Protein AF-A0A9E1I7B6-F1 (afdb_monomer)

Structure (mmCIF, N/CA/C/O backbone):
data_AF-A0A9E1I7B6-F1
#
_entry.id   AF-A0A9E1I7B6-F1
#
loop_
_atom_site.group_PDB
_atom_site.id
_atom_site.type_symbol
_atom_site.label_atom_id
_atom_site.label_alt_id
_atom_site.label_comp_id
_atom_site.label_asym_id
_atom_site.label_entity_id
_atom_site.label_seq_id
_atom_site.pdbx_PDB_ins_code
_atom_site.Cartn_x
_atom_site.Cartn_y
_atom_site.Cartn_z
_atom_site.occupancy
_atom_site.B_iso_or_equiv
_atom_site.auth_seq_id
_atom_site.auth_comp_id
_atom_site.auth_asym_id
_atom_site.auth_atom_id
_atom_site.pdbx_PDB_model_num
ATOM 1 N N . MET A 1 1 ? 17.217 -8.442 24.326 1.00 61.03 1 MET A N 1
ATOM 2 C CA . MET A 1 1 ? 16.490 -9.306 23.366 1.00 61.03 1 MET A CA 1
ATOM 3 C C . MET A 1 1 ? 17.338 -9.406 22.105 1.00 61.03 1 MET A C 1
ATOM 5 O O . MET A 1 1 ? 17.810 -8.372 21.657 1.00 61.03 1 MET A O 1
ATOM 9 N N . SER A 1 2 ? 17.608 -10.611 21.589 1.00 81.75 2 SER A N 1
ATOM 10 C CA . SER A 1 2 ? 18.418 -10.797 20.368 1.00 81.75 2 SER A CA 1
ATOM 11 C C . SER A 1 2 ? 17.797 -10.061 19.171 1.00 81.75 2 SER A C 1
ATOM 13 O O . SER A 1 2 ? 16.571 -10.011 19.060 1.00 81.75 2 SER A O 1
ATOM 15 N N . PHE A 1 3 ? 18.630 -9.511 18.280 1.00 78.94 3 PHE A N 1
ATOM 16 C CA . PHE A 1 3 ? 18.220 -8.761 17.084 1.00 78.94 3 PHE A CA 1
ATOM 17 C C . PHE A 1 3 ? 17.164 -9.502 16.245 1.00 78.94 3 PHE A C 1
ATOM 19 O O . PHE A 1 3 ? 16.197 -8.897 15.788 1.00 78.94 3 PHE A O 1
ATOM 26 N N . ILE A 1 4 ? 17.287 -10.829 16.135 1.00 79.75 4 ILE A N 1
ATOM 27 C CA . ILE A 1 4 ? 16.386 -11.686 15.348 1.00 79.75 4 ILE A CA 1
ATOM 28 C C . ILE A 1 4 ? 14.953 -11.750 15.912 1.00 79.75 4 ILE A C 1
ATOM 30 O O . ILE A 1 4 ? 13.995 -11.976 15.174 1.00 79.75 4 ILE A O 1
ATOM 34 N N . ASN A 1 5 ? 14.786 -11.504 17.215 1.00 88.69 5 ASN A N 1
ATOM 35 C CA . ASN A 1 5 ? 13.479 -11.522 17.873 1.00 88.69 5 ASN A CA 1
ATOM 36 C C . ASN A 1 5 ? 12.786 -10.150 17.845 1.00 88.69 5 ASN A C 1
ATOM 38 O O . ASN A 1 5 ? 11.599 -10.067 18.160 1.00 88.69 5 ASN A O 1
ATOM 42 N N . SER A 1 6 ? 13.488 -9.088 17.433 1.00 93.12 6 SER A N 1
ATOM 43 C CA . SER A 1 6 ? 12.898 -7.760 17.250 1.00 93.12 6 SER A CA 1
ATOM 44 C C . SER A 1 6 ? 12.058 -7.698 15.972 1.00 93.12 6 SER A C 1
ATOM 46 O O . SER A 1 6 ? 12.442 -8.234 14.931 1.00 93.12 6 SER A O 1
ATOM 48 N N . ILE A 1 7 ? 10.933 -6.976 16.025 1.00 89.31 7 ILE A N 1
ATOM 49 C CA . ILE A 1 7 ? 10.096 -6.677 14.850 1.00 89.31 7 ILE A CA 1
ATOM 50 C C . ILE A 1 7 ? 10.943 -6.015 13.754 1.00 89.31 7 ILE A C 1
ATOM 52 O O . ILE A 1 7 ? 10.860 -6.396 12.590 1.00 89.31 7 ILE A O 1
ATOM 56 N N . GLN A 1 8 ? 11.820 -5.083 14.138 1.00 89.00 8 GLN A N 1
ATOM 57 C CA . GLN A 1 8 ? 12.707 -4.392 13.201 1.00 89.00 8 GLN A CA 1
ATOM 58 C C . GLN A 1 8 ? 13.704 -5.346 12.532 1.00 89.00 8 GLN A C 1
ATOM 60 O O . GLN A 1 8 ? 13.974 -5.204 11.343 1.00 89.00 8 GLN A O 1
ATOM 65 N N . GLY A 1 9 ? 14.204 -6.347 13.265 1.00 89.88 9 GLY A N 1
ATOM 66 C CA . GLY A 1 9 ? 15.113 -7.354 12.717 1.00 89.88 9 GLY A CA 1
ATOM 67 C C . GLY A 1 9 ? 14.440 -8.218 11.653 1.00 89.88 9 GLY A C 1
ATOM 68 O O . GLY A 1 9 ? 14.996 -8.413 10.576 1.00 89.88 9 GLY A O 1
ATOM 69 N N . LYS A 1 10 ? 13.202 -8.659 11.905 1.00 92.06 10 LYS A N 1
ATOM 70 C CA . LYS A 1 10 ? 12.410 -9.440 10.938 1.00 92.06 10 LYS A CA 1
ATOM 71 C C . LYS A 1 10 ? 12.104 -8.645 9.668 1.00 92.06 10 LYS A C 1
ATOM 73 O O . LYS A 1 10 ? 12.242 -9.180 8.572 1.00 92.06 10 LYS A O 1
ATOM 78 N N . ILE A 1 11 ? 11.740 -7.369 9.817 1.00 90.94 11 ILE A N 1
ATOM 79 C CA . ILE A 1 11 ? 11.497 -6.473 8.678 1.00 90.94 11 ILE A CA 1
ATOM 80 C C . ILE A 1 11 ? 12.777 -6.305 7.851 1.00 90.94 11 ILE A C 1
ATOM 82 O O . ILE A 1 11 ? 12.736 -6.465 6.632 1.00 90.94 11 ILE A O 1
ATOM 86 N N . LEU A 1 12 ? 13.918 -6.043 8.499 1.00 91.62 12 LEU A N 1
ATOM 87 C CA . LEU A 1 12 ? 15.191 -5.866 7.799 1.00 91.62 12 LEU A CA 1
ATOM 88 C C . LEU A 1 12 ? 15.598 -7.128 7.028 1.00 91.62 12 LEU A C 1
ATOM 90 O O . LEU A 1 12 ? 15.963 -7.037 5.859 1.00 91.62 12 LEU A O 1
ATOM 94 N N . ILE A 1 13 ? 15.500 -8.299 7.664 1.00 93.06 13 ILE A N 1
ATOM 95 C CA . ILE A 1 13 ? 15.814 -9.582 7.024 1.00 93.06 13 ILE A CA 1
ATOM 96 C C . ILE A 1 13 ? 14.914 -9.809 5.805 1.00 93.06 13 ILE A C 1
ATOM 98 O O . ILE A 1 13 ? 15.410 -10.235 4.766 1.00 93.06 13 ILE A O 1
ATOM 102 N N . GLY A 1 14 ? 13.623 -9.474 5.898 1.00 90.81 14 GLY A N 1
ATOM 103 C CA . GLY A 1 14 ? 12.695 -9.564 4.770 1.00 90.81 14 GLY A CA 1
ATOM 104 C C . GLY A 1 14 ? 13.133 -8.723 3.567 1.00 90.81 14 GLY A C 1
ATOM 105 O O . GLY A 1 14 ? 13.162 -9.231 2.448 1.00 90.81 14 GLY A O 1
ATOM 106 N N . PHE A 1 15 ? 13.543 -7.469 3.788 1.00 90.56 15 PHE A N 1
ATOM 107 C CA . PHE A 1 15 ? 14.046 -6.611 2.708 1.00 90.56 15 PHE A CA 1
ATOM 108 C C . PHE A 1 15 ? 15.367 -7.112 2.118 1.00 90.56 15 PHE A C 1
ATOM 110 O O . PHE A 1 15 ? 15.516 -7.134 0.897 1.00 90.56 15 PHE A O 1
ATOM 117 N N . ILE A 1 16 ? 16.310 -7.553 2.957 1.00 94.12 16 ILE A N 1
ATOM 118 C CA . ILE A 1 16 ? 17.585 -8.119 2.489 1.00 94.12 16 ILE A CA 1
ATOM 119 C C . ILE A 1 16 ? 17.331 -9.365 1.636 1.00 94.12 16 ILE A C 1
ATOM 121 O O . ILE A 1 16 ? 17.904 -9.498 0.556 1.00 94.12 16 ILE A O 1
ATOM 125 N N . LEU A 1 17 ? 16.446 -10.254 2.090 1.00 93.62 17 LEU A N 1
ATOM 126 C CA . LEU A 1 17 ? 16.096 -11.472 1.367 1.00 93.62 17 LEU A CA 1
ATOM 127 C C . LEU A 1 17 ? 15.405 -11.165 0.033 1.00 93.62 17 LEU A C 1
ATOM 129 O O . LEU A 1 17 ? 15.714 -11.807 -0.971 1.00 93.62 17 LEU A O 1
ATOM 133 N N . ALA A 1 18 ? 14.512 -10.173 -0.000 1.00 89.50 18 ALA A N 1
ATOM 134 C CA . ALA A 1 18 ? 13.873 -9.729 -1.236 1.00 89.50 18 AL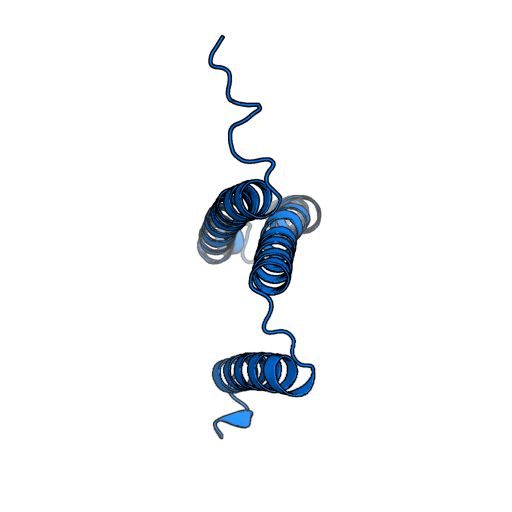A A CA 1
ATOM 135 C C . ALA A 1 18 ? 14.914 -9.240 -2.255 1.00 89.50 18 ALA A C 1
ATOM 137 O O . ALA A 1 18 ? 14.914 -9.703 -3.393 1.00 89.50 18 ALA A O 1
ATOM 138 N N . ILE A 1 19 ? 15.857 -8.389 -1.831 1.00 91.44 19 ILE A N 1
ATOM 139 C CA . ILE A 1 19 ? 16.938 -7.887 -2.694 1.00 91.44 19 ILE A CA 1
ATOM 140 C C . ILE A 1 19 ? 17.833 -9.037 -3.175 1.00 91.44 19 ILE A C 1
ATOM 142 O O . ILE A 1 19 ? 18.120 -9.134 -4.366 1.00 91.44 19 ILE A O 1
ATOM 146 N N . ALA A 1 20 ? 18.239 -9.943 -2.281 1.00 93.94 20 ALA A N 1
ATOM 147 C CA . ALA A 1 20 ? 19.049 -11.105 -2.647 1.00 93.94 20 ALA A CA 1
ATOM 148 C C . ALA A 1 20 ? 18.345 -11.991 -3.689 1.00 93.94 20 ALA A C 1
ATOM 150 O O . ALA A 1 20 ? 18.968 -12.424 -4.656 1.00 93.94 20 ALA A O 1
ATOM 151 N N . THR A 1 21 ? 17.035 -12.203 -3.531 1.00 90.56 21 THR A N 1
ATOM 152 C CA . THR A 1 21 ? 16.215 -12.974 -4.477 1.00 90.56 21 THR A CA 1
ATOM 153 C C . THR A 1 21 ? 16.108 -12.275 -5.831 1.00 90.56 21 THR A C 1
ATOM 155 O O . THR A 1 21 ? 16.175 -12.940 -6.860 1.00 90.56 21 THR A O 1
ATOM 158 N N . MET A 1 22 ? 16.003 -10.941 -5.854 1.00 90.75 22 MET A N 1
ATOM 159 C CA . MET A 1 22 ? 15.998 -10.182 -7.108 1.00 90.75 22 MET A CA 1
ATOM 160 C C . MET A 1 22 ? 17.280 -10.401 -7.913 1.00 90.75 22 MET A C 1
ATOM 162 O O . MET A 1 22 ? 17.196 -10.643 -9.111 1.00 90.75 22 MET A O 1
ATOM 166 N N . PHE A 1 23 ? 18.451 -10.377 -7.270 1.00 91.31 23 PHE A N 1
ATOM 167 C CA . PHE A 1 23 ? 19.712 -10.668 -7.960 1.00 91.31 23 PHE A CA 1
ATOM 168 C C . PHE A 1 23 ? 19.839 -12.144 -8.352 1.00 91.31 23 PHE A C 1
ATOM 170 O O . PHE A 1 23 ? 20.292 -12.443 -9.452 1.00 91.31 23 PHE A O 1
ATOM 177 N N . ALA A 1 24 ? 19.412 -13.069 -7.487 1.00 93.06 24 ALA A N 1
ATOM 178 C CA . ALA A 1 24 ? 19.488 -14.505 -7.758 1.00 93.06 24 ALA A CA 1
ATOM 179 C C . ALA A 1 24 ? 18.598 -14.954 -8.933 1.00 93.06 24 ALA A C 1
ATOM 181 O O . ALA A 1 24 ? 18.936 -15.916 -9.617 1.00 93.06 24 ALA A O 1
ATOM 182 N N . LEU A 1 25 ? 17.473 -14.269 -9.159 1.00 91.62 25 LEU A N 1
ATOM 183 C CA . LEU A 1 25 ? 16.523 -14.548 -10.242 1.00 91.62 25 LEU A CA 1
ATOM 184 C C . LEU A 1 25 ? 16.665 -13.591 -11.440 1.00 91.62 25 LEU A C 1
ATOM 186 O O . LEU A 1 25 ? 15.796 -13.582 -12.307 1.00 91.62 25 LEU A O 1
ATOM 190 N N . ASP A 1 26 ? 17.720 -12.771 -11.467 1.00 90.56 26 ASP A N 1
ATOM 191 C CA . ASP A 1 26 ? 17.970 -11.735 -12.481 1.00 90.56 26 ASP A CA 1
ATOM 192 C C . ASP A 1 26 ? 16.768 -10.798 -12.741 1.00 90.56 26 ASP A C 1
ATOM 194 O O . ASP A 1 26 ? 16.470 -10.368 -13.856 1.00 90.56 26 ASP A O 1
ATOM 198 N N . ILE A 1 27 ? 16.058 -10.433 -11.672 1.00 88.44 27 ILE A N 1
ATOM 199 C CA . ILE A 1 27 ? 14.972 -9.444 -11.686 1.00 88.44 27 ILE A CA 1
ATOM 200 C C . ILE A 1 27 ? 15.596 -8.042 -11.608 1.00 88.44 27 ILE A C 1
ATOM 202 O O . ILE A 1 27 ? 15.423 -7.299 -10.640 1.00 88.44 27 ILE A O 1
ATOM 206 N N . THR A 1 28 ? 16.376 -7.693 -12.629 1.00 87.81 28 THR A N 1
ATOM 207 C CA . THR A 1 28 ? 17.121 -6.424 -12.727 1.00 87.81 28 THR A CA 1
ATOM 208 C C . THR A 1 28 ? 16.469 -5.429 -13.690 1.00 87.81 28 THR A C 1
ATOM 210 O O . THR A 1 28 ? 16.792 -4.240 -13.697 1.00 87.81 28 THR A O 1
ATOM 213 N N . ASN A 1 29 ? 15.490 -5.891 -14.470 1.00 90.50 29 ASN A N 1
ATOM 214 C CA . ASN A 1 29 ? 14.746 -5.076 -15.417 1.00 90.50 29 ASN A CA 1
ATOM 215 C C . ASN A 1 29 ? 13.936 -3.965 -14.714 1.00 90.50 29 ASN A C 1
ATOM 217 O O . ASN A 1 29 ? 13.048 -4.233 -13.901 1.00 90.50 29 ASN A O 1
ATOM 221 N N . THR A 1 30 ? 14.201 -2.707 -15.080 1.00 88.81 30 THR A N 1
ATOM 222 C CA . THR A 1 30 ? 13.592 -1.516 -14.461 1.00 88.81 30 THR A CA 1
ATOM 223 C C . THR A 1 30 ? 12.065 -1.505 -14.545 1.00 88.81 30 THR A C 1
ATOM 225 O O . THR A 1 30 ? 11.409 -1.145 -13.565 1.00 88.81 30 THR A O 1
ATOM 228 N N . PHE A 1 31 ? 11.489 -1.967 -15.659 1.00 90.81 31 PHE A N 1
ATOM 229 C CA . PHE A 1 31 ? 10.037 -2.059 -15.817 1.00 90.81 31 PHE A CA 1
ATOM 230 C C . PHE A 1 31 ? 9.444 -3.047 -14.809 1.00 90.81 31 PHE A C 1
ATOM 232 O O . PHE A 1 31 ? 8.515 -2.707 -14.079 1.00 90.81 31 PHE A O 1
ATOM 239 N N . THR A 1 32 ? 10.047 -4.230 -14.677 1.00 91.38 32 THR A N 1
ATOM 240 C CA . THR A 1 32 ? 9.610 -5.263 -13.722 1.00 91.38 32 THR A CA 1
ATOM 241 C C . THR A 1 32 ? 9.690 -4.769 -12.278 1.00 91.38 32 THR A C 1
ATOM 243 O O . THR A 1 32 ? 8.741 -4.933 -11.513 1.00 91.38 32 THR A O 1
ATOM 246 N N . ILE A 1 33 ? 10.786 -4.104 -11.906 1.00 91.56 33 ILE A N 1
ATOM 247 C CA . ILE A 1 33 ? 10.950 -3.519 -10.567 1.00 91.56 33 ILE A CA 1
ATOM 248 C C . ILE A 1 33 ? 9.869 -2.464 -10.307 1.00 91.56 33 ILE A C 1
ATOM 250 O O . ILE A 1 33 ? 9.237 -2.466 -9.250 1.00 91.56 33 ILE A O 1
ATOM 254 N N . THR A 1 34 ? 9.609 -1.594 -11.286 1.00 93.88 34 THR A N 1
ATOM 255 C CA . THR A 1 34 ? 8.577 -0.556 -11.175 1.00 93.88 34 THR A CA 1
ATOM 256 C C . THR A 1 34 ? 7.180 -1.173 -11.015 1.00 93.88 34 THR A C 1
ATOM 258 O O . THR A 1 34 ? 6.399 -0.688 -10.195 1.00 93.88 34 THR A O 1
ATOM 261 N N . VAL A 1 35 ? 6.875 -2.274 -11.721 1.00 94.38 35 VAL A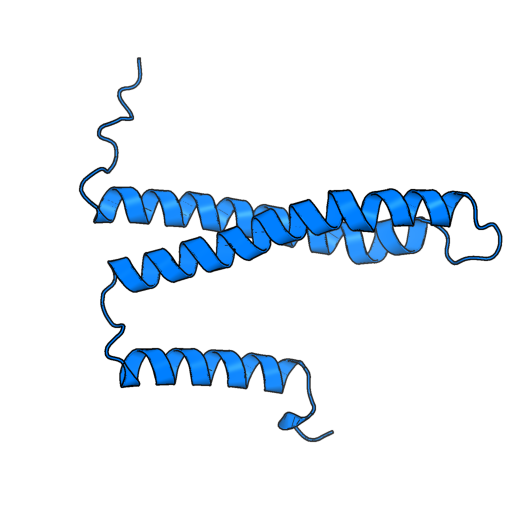 N 1
ATOM 262 C CA . VAL A 1 35 ? 5.606 -3.015 -11.575 1.00 94.38 35 VAL A CA 1
ATOM 263 C C . VAL A 1 35 ? 5.449 -3.512 -10.145 1.00 94.38 35 VAL A C 1
ATOM 265 O O . VAL A 1 35 ? 4.421 -3.261 -9.519 1.00 94.38 35 VAL A O 1
ATOM 268 N N . TRP A 1 36 ? 6.471 -4.163 -9.594 1.00 92.69 36 TRP A N 1
ATOM 269 C CA . TRP A 1 36 ? 6.393 -4.691 -8.234 1.00 92.69 36 TRP A CA 1
ATOM 270 C C . TRP A 1 36 ? 6.255 -3.590 -7.184 1.00 92.69 36 TRP A C 1
ATOM 272 O O . TRP A 1 36 ? 5.447 -3.732 -6.268 1.00 92.69 36 TRP A O 1
ATOM 282 N N . VAL A 1 37 ? 6.955 -2.463 -7.332 1.00 94.62 37 VAL A N 1
ATOM 283 C CA . VAL A 1 37 ? 6.775 -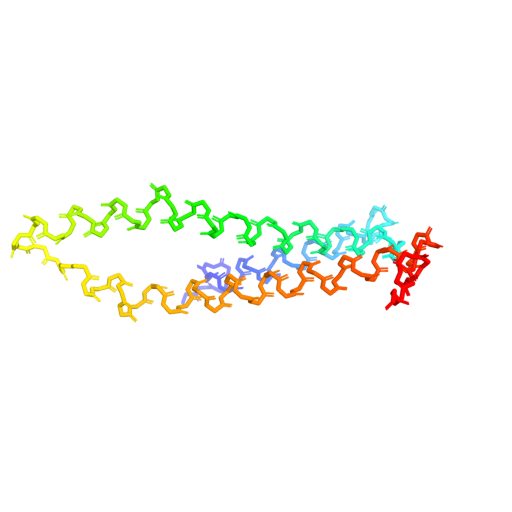1.312 -6.431 1.00 94.62 37 VAL A CA 1
ATOM 284 C C . VAL A 1 37 ? 5.347 -0.756 -6.523 1.00 94.62 37 VAL A C 1
ATOM 286 O O . VAL A 1 37 ? 4.740 -0.485 -5.485 1.00 94.62 37 VAL A O 1
ATOM 289 N N . HIS A 1 38 ? 4.785 -0.630 -7.731 1.00 96.56 38 HIS A N 1
ATOM 290 C CA . HIS A 1 38 ? 3.403 -0.179 -7.934 1.00 96.56 38 HIS A CA 1
ATOM 291 C C . HIS A 1 38 ? 2.401 -1.122 -7.266 1.00 96.56 38 HIS A C 1
ATOM 293 O O . HIS A 1 38 ? 1.531 -0.675 -6.521 1.00 96.56 38 HIS A O 1
ATOM 299 N N . VAL A 1 39 ? 2.549 -2.428 -7.497 1.00 96.56 39 VAL A N 1
ATOM 300 C CA . VAL A 1 39 ? 1.664 -3.455 -6.937 1.00 96.56 39 VAL A CA 1
ATOM 301 C C . VAL A 1 39 ? 1.745 -3.461 -5.411 1.00 96.56 39 VAL A C 1
ATOM 303 O O . VAL A 1 39 ? 0.708 -3.444 -4.757 1.00 96.56 39 VAL A O 1
ATOM 306 N N . MET A 1 40 ? 2.944 -3.409 -4.825 1.00 95.56 40 MET A N 1
ATOM 307 C CA . MET A 1 40 ? 3.119 -3.380 -3.366 1.00 95.56 40 MET A CA 1
ATOM 308 C C . MET A 1 40 ? 2.496 -2.128 -2.730 1.00 95.56 40 MET A C 1
ATOM 310 O O . MET A 1 40 ? 1.826 -2.228 -1.698 1.00 95.56 40 MET A O 1
ATOM 314 N N . ALA A 1 41 ? 2.667 -0.957 -3.352 1.00 97.50 41 ALA A N 1
ATOM 315 C CA . ALA A 1 41 ? 2.011 0.273 -2.911 1.00 97.50 41 ALA A CA 1
ATOM 316 C C . ALA A 1 41 ? 0.480 0.181 -3.045 1.00 97.50 41 ALA A C 1
ATOM 318 O O . ALA A 1 41 ? -0.236 0.569 -2.120 1.00 97.50 41 ALA A O 1
ATOM 319 N N . GLY A 1 42 ? -0.016 -0.401 -4.141 1.00 97.81 42 GLY A N 1
ATOM 320 C CA . GLY A 1 42 ? -1.441 -0.618 -4.384 1.00 97.81 42 GLY A CA 1
ATOM 321 C C . GLY A 1 42 ? -2.073 -1.576 -3.374 1.00 97.81 42 GLY A C 1
ATOM 322 O O . GLY A 1 42 ? -3.153 -1.298 -2.855 1.00 97.81 42 GLY A O 1
ATOM 323 N N . VAL A 1 43 ? -1.374 -2.657 -3.015 1.00 97.81 43 VAL A N 1
ATOM 324 C CA . VAL A 1 43 ? -1.798 -3.595 -1.963 1.00 97.81 43 VAL A CA 1
ATOM 325 C C . VAL A 1 43 ? -1.914 -2.882 -0.617 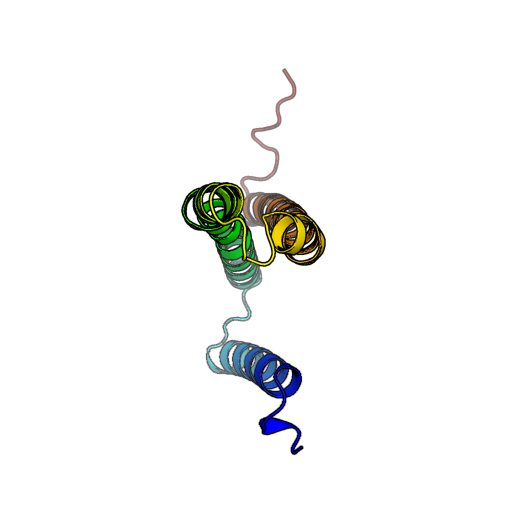1.00 97.81 43 VAL A C 1
ATOM 327 O O . VAL A 1 43 ? -2.906 -3.076 0.081 1.00 97.81 43 VAL A O 1
ATOM 330 N N . LEU A 1 44 ? -0.956 -2.021 -0.255 1.00 96.94 44 LEU A N 1
ATOM 331 C CA . LEU A 1 44 ? -1.048 -1.239 0.981 1.00 96.94 44 LEU A CA 1
ATOM 332 C C . LEU A 1 44 ? -2.199 -0.222 0.929 1.00 96.94 44 LEU A C 1
ATOM 334 O O . LEU A 1 44 ? -2.931 -0.076 1.908 1.00 96.94 44 LEU A O 1
ATOM 338 N N . TRP A 1 45 ? -2.387 0.457 -0.205 1.00 97.94 45 TRP A N 1
ATOM 339 C CA . TRP A 1 45 ? -3.447 1.448 -0.390 1.00 97.94 45 TRP A CA 1
ATOM 340 C C . TRP A 1 45 ? -4.843 0.822 -0.268 1.00 97.94 45 TRP A C 1
ATOM 342 O O . TRP A 1 45 ? -5.634 1.223 0.592 1.00 97.94 45 TRP A O 1
ATOM 352 N N . ILE A 1 46 ? -5.136 -0.188 -1.088 1.00 97.50 46 ILE A N 1
AT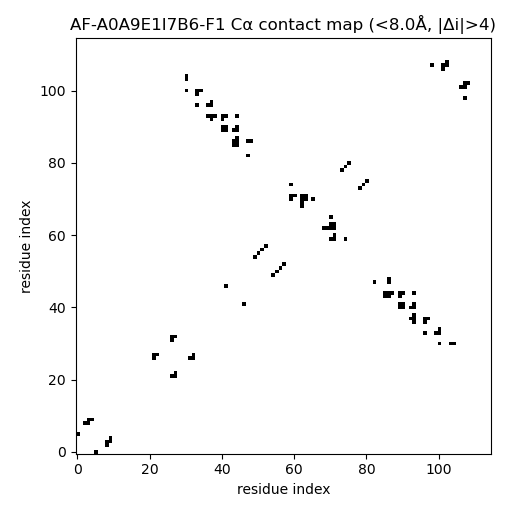OM 353 C CA . ILE A 1 46 ? -6.437 -0.864 -1.096 1.00 97.50 46 ILE A CA 1
ATOM 354 C C . ILE A 1 46 ? -6.619 -1.722 0.160 1.00 97.50 46 ILE A C 1
ATOM 356 O O . ILE A 1 46 ? -7.711 -1.768 0.720 1.00 97.50 46 ILE A O 1
ATOM 360 N N . GLY A 1 47 ? -5.550 -2.327 0.679 1.00 97.25 47 GLY A N 1
ATOM 361 C CA . GLY A 1 47 ? -5.586 -3.062 1.943 1.00 97.25 47 GL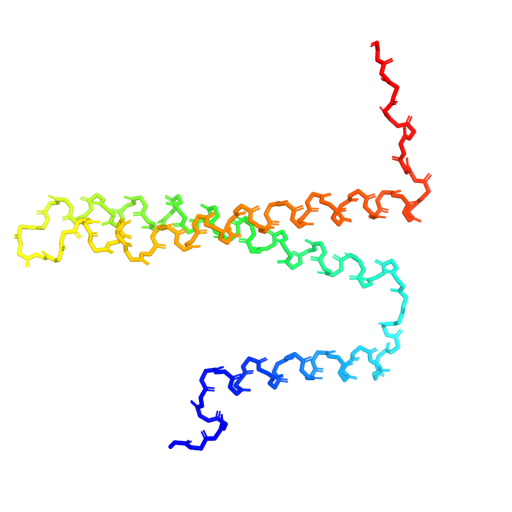Y A CA 1
ATOM 362 C C . GLY A 1 47 ? -6.002 -2.179 3.122 1.00 97.25 47 GLY A C 1
ATOM 363 O O . GLY A 1 47 ? -6.853 -2.578 3.917 1.00 97.25 47 GLY A O 1
ATOM 364 N N . LEU A 1 48 ? -5.481 -0.949 3.206 1.00 96.75 48 LEU A N 1
ATOM 365 C CA . LEU A 1 48 ? -5.920 0.022 4.213 1.00 96.75 48 LEU A CA 1
ATOM 366 C 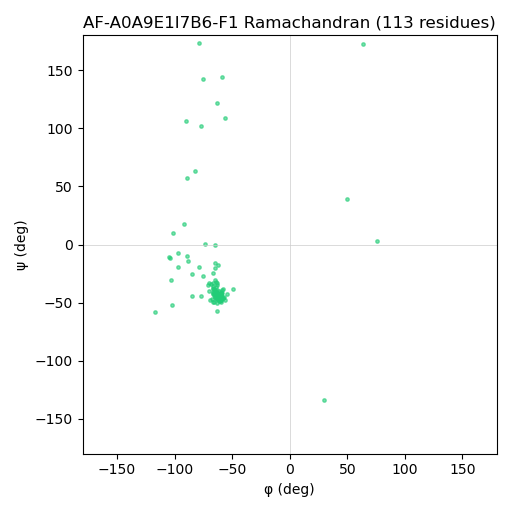C . LEU A 1 48 ? -7.364 0.476 3.986 1.00 96.75 48 LEU A C 1
ATOM 368 O O . LEU A 1 48 ? -8.098 0.650 4.956 1.00 96.75 48 LEU A O 1
ATOM 372 N N . LEU A 1 49 ? -7.807 0.606 2.732 1.00 96.25 49 LEU A N 1
ATOM 373 C CA . LEU A 1 49 ? -9.211 0.889 2.431 1.00 96.25 49 LEU A CA 1
ATOM 374 C C . LEU A 1 49 ? -10.126 -0.216 2.977 1.00 96.25 49 LEU A C 1
ATOM 376 O O . LEU A 1 49 ? -11.120 0.084 3.639 1.00 96.25 49 LEU A O 1
ATOM 380 N N . TYR A 1 50 ? -9.782 -1.484 2.760 1.00 96.81 50 TYR A N 1
ATOM 381 C CA . TYR A 1 50 ? -10.536 -2.611 3.309 1.00 96.81 50 TYR A CA 1
ATOM 382 C C . TYR A 1 50 ? -10.497 -2.645 4.834 1.00 96.81 50 TYR A C 1
ATOM 384 O O . TYR A 1 50 ? -11.536 -2.852 5.456 1.00 96.81 50 TYR A O 1
ATOM 392 N N . TYR A 1 51 ? -9.345 -2.360 5.442 1.00 94.88 51 TYR A N 1
ATOM 393 C CA . TYR A 1 51 ? -9.245 -2.210 6.891 1.00 94.88 51 TYR A CA 1
ATOM 394 C C . TYR A 1 51 ? -10.210 -1.140 7.419 1.00 94.88 51 TYR A C 1
ATOM 396 O O . TYR A 1 51 ? -10.954 -1.400 8.362 1.00 94.88 51 TYR A O 1
ATOM 404 N N . PHE A 1 52 ? -10.261 0.041 6.799 1.00 94.50 52 PHE A N 1
ATOM 405 C CA . PHE A 1 52 ? -11.171 1.095 7.246 1.00 94.50 52 PHE A CA 1
ATOM 406 C C . PHE A 1 52 ? -12.640 0.688 7.124 1.00 94.50 52 PHE A C 1
ATOM 408 O O . PHE A 1 52 ? -13.398 0.874 8.073 1.00 94.50 52 PHE A O 1
ATOM 415 N N . ASN A 1 53 ? -13.027 0.108 5.988 1.00 94.56 53 ASN A N 1
ATOM 416 C CA . ASN A 1 53 ? -14.431 -0.173 5.688 1.00 94.56 53 ASN A CA 1
ATOM 417 C C . ASN A 1 53 ? -14.970 -1.398 6.432 1.00 94.56 53 ASN A C 1
ATOM 419 O O . ASN A 1 53 ? -16.070 -1.346 6.972 1.00 94.56 53 ASN A O 1
ATOM 423 N N . PHE A 1 54 ? -14.207 -2.489 6.470 1.00 94.50 54 PHE A N 1
ATOM 424 C CA . PHE A 1 54 ? -14.691 -3.761 7.010 1.00 94.50 54 PHE A CA 1
ATOM 425 C C . PHE A 1 54 ? -14.293 -4.002 8.463 1.00 94.50 54 PHE A C 1
ATOM 427 O O . PHE A 1 54 ? -14.913 -4.832 9.118 1.00 94.50 54 PHE A O 1
ATOM 434 N N . VAL A 1 55 ? -13.271 -3.306 8.974 1.00 92.88 55 VAL A N 1
ATOM 435 C CA . VAL A 1 55 ? -12.752 -3.541 10.331 1.00 92.88 55 VAL A CA 1
ATOM 436 C C . VAL A 1 55 ? -12.931 -2.311 11.212 1.00 92.88 55 VAL A C 1
ATOM 438 O O . VAL A 1 55 ? -13.596 -2.388 12.240 1.00 92.88 55 VAL A O 1
ATOM 441 N N . GLN A 1 56 ? -12.372 -1.161 10.826 1.00 90.56 56 GLN A N 1
ATOM 442 C CA . GLN A 1 56 ? -12.333 0.011 11.703 1.00 90.56 56 GLN A CA 1
ATOM 443 C C . GLN A 1 56 ? -13.724 0.604 11.955 1.00 90.56 56 GLN A C 1
ATOM 445 O O . GLN A 1 56 ? -14.049 0.899 13.102 1.00 90.56 56 GLN A O 1
ATOM 450 N N . VAL A 1 57 ? -14.538 0.796 10.910 1.00 90.00 57 VAL A N 1
ATOM 451 C CA . VAL A 1 57 ? -15.873 1.406 11.046 1.00 90.00 57 VAL A CA 1
ATOM 452 C C . VAL A 1 57 ? -16.807 0.552 11.922 1.00 90.00 57 VAL A C 1
ATOM 454 O O . VAL A 1 57 ? -17.345 1.109 12.881 1.00 90.00 57 VAL A O 1
ATOM 457 N N . PRO A 1 58 ? -16.959 -0.771 11.697 1.00 89.69 58 PRO A N 1
ATOM 458 C CA . PRO A 1 58 ? -17.739 -1.624 12.597 1.00 89.69 58 PRO A CA 1
ATOM 459 C C . PRO A 1 58 ? -17.202 -1.635 14.034 1.00 89.69 58 PRO A C 1
ATOM 461 O O . PRO A 1 58 ? -17.976 -1.439 14.967 1.00 89.69 58 PRO A O 1
ATOM 464 N N . ALA A 1 59 ? -15.880 -1.751 14.220 1.00 87.50 59 ALA A N 1
ATOM 465 C CA . ALA A 1 59 ? -15.265 -1.766 15.550 1.00 87.50 59 ALA A CA 1
ATOM 466 C C . ALA A 1 59 ? -15.483 -0.456 16.326 1.00 87.50 59 ALA A C 1
ATOM 468 O O . ALA A 1 59 ? -15.657 -0.470 17.542 1.00 87.50 59 ALA A O 1
ATOM 469 N N . MET A 1 60 ? -15.498 0.691 15.639 1.00 85.50 60 MET A N 1
ATOM 470 C CA . MET A 1 60 ? -15.862 1.965 16.266 1.00 85.50 60 MET A CA 1
ATOM 471 C C . MET A 1 60 ? -17.343 2.015 16.659 1.00 85.50 60 MET A C 1
ATOM 473 O O . MET A 1 60 ? -17.663 2.625 17.676 1.00 85.50 60 MET A O 1
ATOM 477 N N . GLY A 1 61 ? -18.229 1.383 15.883 1.00 84.25 61 GLY A N 1
ATOM 478 C CA . GLY A 1 61 ? -19.648 1.239 16.216 1.00 84.25 61 GLY A CA 1
ATOM 479 C C . GLY A 1 61 ? -19.878 0.377 17.459 1.00 84.25 61 GLY A C 1
ATOM 480 O O . GLY A 1 61 ? -20.617 0.782 18.351 1.00 84.25 61 GLY A O 1
ATOM 481 N N . GLU A 1 62 ? -19.193 -0.762 17.561 1.00 83.25 62 GLU A N 1
ATOM 482 C CA . GLU A 1 62 ? -19.227 -1.622 18.754 1.00 83.25 62 GLU A CA 1
ATOM 483 C C . GLU A 1 62 ? -18.670 -0.896 19.987 1.00 83.25 62 GLU A C 1
ATOM 485 O O . GLU A 1 62 ? -19.306 -0.878 21.038 1.00 83.25 62 GLU A O 1
ATOM 490 N N . ALA A 1 63 ? -17.536 -0.203 19.840 1.00 82.19 63 ALA A N 1
ATOM 491 C CA . ALA A 1 63 ? -16.912 0.545 20.930 1.00 82.19 63 ALA A CA 1
ATOM 492 C C . ALA A 1 63 ? -17.752 1.734 21.436 1.00 82.19 63 ALA A C 1
ATOM 494 O O . ALA A 1 63 ? -17.511 2.214 22.540 1.00 82.19 63 ALA A O 1
ATOM 495 N N . LEU A 1 64 ? -18.702 2.244 20.642 1.00 77.50 64 LEU A N 1
ATOM 496 C CA . LEU A 1 64 ? -19.659 3.270 21.078 1.00 77.50 64 LEU A CA 1
ATOM 497 C C . LEU A 1 64 ? -20.765 2.701 21.978 1.00 77.50 64 LEU A C 1
ATOM 499 O O . LEU A 1 64 ? -21.329 3.448 22.776 1.00 77.50 6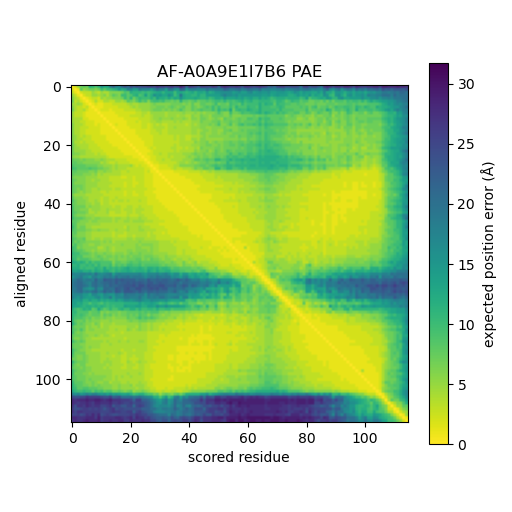4 LEU A O 1
ATOM 503 N N . GLY A 1 65 ? -21.095 1.416 21.827 1.00 73.88 65 GLY A N 1
ATOM 504 C CA . GLY A 1 65 ? -22.095 0.722 22.645 1.00 73.88 65 GLY A CA 1
ATOM 505 C C . GLY A 1 65 ? -21.527 0.097 23.920 1.00 73.88 65 GLY A C 1
ATOM 506 O O . GLY A 1 65 ? -22.294 -0.263 24.809 1.00 73.88 65 GLY A O 1
ATOM 507 N N . ASP A 1 66 ? -20.204 -0.020 24.014 1.00 74.50 66 ASP A N 1
ATOM 508 C CA . ASP A 1 66 ? -19.499 -0.549 25.178 1.00 74.50 66 ASP A CA 1
ATOM 509 C C . ASP A 1 66 ? -19.153 0.583 26.161 1.00 74.50 66 ASP A C 1
ATOM 511 O O . ASP A 1 66 ? -18.271 1.407 25.908 1.00 74.50 66 ASP A O 1
ATOM 515 N N . THR A 1 67 ? -19.877 0.641 27.282 1.00 66.50 67 THR A N 1
ATOM 516 C CA . THR A 1 67 ? -19.711 1.669 28.322 1.00 66.50 67 THR A CA 1
ATOM 517 C C . THR A 1 67 ? -18.520 1.421 29.248 1.00 66.50 67 THR A C 1
ATOM 519 O O . THR A 1 67 ? -18.062 2.367 29.887 1.00 66.50 67 THR A O 1
ATOM 522 N N . ASP A 1 68 ? -18.018 0.183 29.309 1.00 70.12 68 ASP A N 1
ATOM 523 C CA . ASP A 1 68 ? -16.908 -0.227 30.183 1.00 70.12 68 ASP A CA 1
ATOM 524 C C . ASP A 1 68 ? -15.584 -0.407 29.410 1.00 70.12 68 ASP A C 1
ATOM 526 O O . ASP A 1 68 ? -14.510 -0.541 30.006 1.00 70.12 68 ASP A O 1
ATOM 530 N N . GLY A 1 69 ? -15.639 -0.397 28.075 1.00 66.81 69 GLY A N 1
ATOM 531 C CA . GLY A 1 69 ? -14.486 -0.513 27.188 1.00 66.81 69 GLY A CA 1
ATOM 532 C C . GLY A 1 69 ? -13.662 0.778 27.020 1.00 66.81 69 GLY A C 1
ATOM 533 O O . GLY A 1 69 ? -14.053 1.865 27.443 1.00 66.81 69 GLY A O 1
ATOM 534 N N . PRO A 1 70 ? -12.507 0.711 26.324 1.00 66.00 70 PRO A N 1
ATOM 535 C CA . PRO A 1 70 ? -11.637 1.869 26.061 1.00 66.00 70 PRO A CA 1
ATOM 536 C C . PRO A 1 70 ? -12.271 2.952 25.158 1.00 66.00 70 PRO A C 1
ATOM 538 O O . PRO A 1 70 ? -11.628 3.968 24.865 1.00 66.00 70 PRO A O 1
ATOM 541 N N . GLY A 1 71 ? -13.513 2.733 24.710 1.00 68.12 71 GLY A N 1
ATOM 542 C CA . GLY A 1 71 ? -14.273 3.595 23.818 1.00 68.12 71 GLY A CA 1
ATOM 543 C C . GLY A 1 71 ? -13.647 3.753 22.423 1.00 68.12 71 GLY A C 1
ATOM 544 O O . GLY A 1 71 ? -12.503 3.360 22.165 1.00 68.12 71 GLY A O 1
ATOM 545 N N . PRO A 1 72 ? -14.349 4.411 21.485 1.00 72.19 72 PRO A N 1
ATOM 546 C CA . PRO A 1 72 ? -13.833 4.676 20.136 1.00 72.19 72 PRO A CA 1
ATOM 547 C C . PRO A 1 72 ? -12.616 5.624 20.140 1.00 72.19 72 PRO A C 1
ATOM 549 O O . PRO A 1 72 ? -11.870 5.705 19.158 1.00 72.19 72 PRO A O 1
ATOM 552 N N . ALA A 1 73 ? -12.387 6.335 21.251 1.00 69.81 73 ALA A N 1
ATOM 553 C CA . ALA A 1 73 ? -11.317 7.314 21.408 1.00 69.81 73 ALA A CA 1
ATOM 554 C C . ALA A 1 73 ? -9.915 6.693 21.302 1.00 69.81 73 ALA A C 1
ATOM 556 O O . ALA A 1 73 ? -9.008 7.331 20.763 1.00 69.81 73 ALA A O 1
ATOM 557 N N . ALA A 1 74 ? -9.721 5.448 21.752 1.00 73.06 74 ALA A N 1
ATOM 558 C CA . ALA A 1 74 ? -8.431 4.768 21.633 1.00 73.06 74 ALA A CA 1
ATOM 559 C C . ALA A 1 74 ? -8.052 4.508 20.160 1.00 73.06 74 ALA A C 1
ATOM 561 O O . ALA A 1 74 ? -6.920 4.782 19.744 1.00 73.06 74 ALA A O 1
ATOM 562 N N . ILE A 1 75 ? -9.015 4.058 19.350 1.00 74.56 75 ILE A N 1
ATOM 563 C CA . ILE A 1 75 ? -8.835 3.803 17.912 1.00 74.56 75 ILE A CA 1
ATOM 564 C C . ILE A 1 75 ? -8.591 5.125 17.173 1.00 74.56 75 ILE A C 1
ATOM 566 O O . ILE A 1 75 ? -7.607 5.258 16.436 1.00 74.56 75 ILE A O 1
ATOM 570 N N . GLY A 1 76 ? -9.441 6.125 17.424 1.00 78.12 76 GLY A N 1
ATOM 571 C CA . GLY A 1 76 ? -9.360 7.439 16.784 1.00 78.12 76 GLY A CA 1
ATOM 572 C C . GLY A 1 76 ? -8.087 8.223 17.121 1.00 78.12 76 GLY A C 1
ATOM 573 O O . GLY A 1 76 ? -7.576 8.950 16.272 1.00 78.12 76 GLY A O 1
ATOM 574 N N . LYS A 1 77 ? -7.530 8.052 18.327 1.00 81.00 77 LYS A N 1
ATOM 575 C CA . LYS A 1 77 ? -6.319 8.764 18.763 1.00 81.00 77 LYS A CA 1
ATOM 576 C C . LYS A 1 77 ? -5.027 8.084 18.318 1.00 81.00 77 LYS A C 1
ATOM 578 O O . LYS A 1 77 ? -4.103 8.764 17.877 1.00 81.00 77 LYS A O 1
ATOM 583 N N . TYR A 1 78 ? -4.932 6.761 18.454 1.00 82.50 78 TYR A N 1
ATOM 584 C CA . TYR A 1 78 ? -3.656 6.061 18.273 1.00 82.50 78 TYR A CA 1
ATOM 585 C C . TYR A 1 78 ? -3.535 5.338 16.934 1.00 82.50 78 TYR A C 1
ATOM 587 O O . TYR A 1 78 ? -2.417 5.198 16.436 1.00 82.50 78 TYR A O 1
ATOM 595 N N . VAL A 1 79 ? -4.628 4.852 16.346 1.00 87.00 79 VAL A N 1
ATOM 596 C CA . VAL A 1 79 ? -4.575 3.983 15.156 1.00 87.00 79 VAL A CA 1
ATOM 597 C C . VAL A 1 79 ? -4.922 4.761 13.893 1.00 87.00 79 VAL A C 1
ATOM 599 O O . VAL A 1 79 ? -4.119 4.788 12.955 1.00 87.00 79 VAL A O 1
ATOM 602 N N . ALA A 1 80 ? -6.056 5.463 13.899 1.00 88.50 80 ALA A N 1
ATOM 603 C CA . ALA A 1 80 ? -6.590 6.133 12.717 1.00 88.50 80 ALA A CA 1
ATOM 604 C C . ALA A 1 80 ? -5.618 7.146 12.068 1.00 88.50 80 ALA A C 1
ATOM 606 O O . ALA A 1 80 ? -5.433 7.072 10.853 1.00 88.50 80 ALA A O 1
ATOM 607 N N . PRO A 1 81 ? -4.910 8.032 12.805 1.00 91.62 81 PRO A N 1
ATOM 608 C CA . PRO A 1 81 ? -4.040 9.027 12.172 1.00 91.62 81 PRO A CA 1
ATOM 609 C C . PRO A 1 81 ? -2.841 8.397 11.454 1.00 91.62 81 PRO A C 1
ATOM 611 O O . PRO A 1 81 ? -2.455 8.835 10.371 1.00 91.62 81 PRO A O 1
ATOM 614 N N . ARG A 1 82 ? -2.268 7.331 12.033 1.00 93.44 82 ARG A N 1
ATOM 615 C CA . ARG A 1 82 ? -1.151 6.595 11.426 1.00 93.44 82 ARG A CA 1
ATOM 616 C C . ARG A 1 82 ? -1.621 5.842 10.190 1.00 93.44 82 ARG A C 1
ATOM 618 O O . ARG A 1 82 ? -0.995 5.961 9.142 1.00 93.44 82 ARG A O 1
ATOM 625 N N . ALA A 1 83 ? -2.732 5.117 10.298 1.00 93.88 83 ALA A N 1
ATOM 626 C CA . ALA A 1 83 ? -3.302 4.383 9.176 1.00 93.88 83 ALA A CA 1
ATOM 627 C C . ALA A 1 83 ? -3.659 5.323 8.008 1.00 93.88 83 ALA A C 1
ATOM 629 O O . ALA A 1 83 ? -3.353 5.011 6.861 1.00 93.88 83 ALA A O 1
ATOM 630 N N . LEU A 1 84 ? -4.229 6.503 8.284 1.00 94.69 84 LEU A N 1
ATOM 631 C CA . LEU A 1 84 ? -4.552 7.503 7.260 1.00 94.69 84 LEU A CA 1
ATOM 632 C C . LEU A 1 84 ? -3.308 8.102 6.595 1.00 94.69 84 LEU A C 1
ATOM 634 O O . LEU A 1 84 ? -3.314 8.325 5.385 1.00 94.69 84 LEU A O 1
ATOM 638 N N . LEU A 1 85 ? -2.233 8.349 7.351 1.00 96.19 85 LEU A N 1
ATOM 639 C CA . LEU A 1 85 ? -0.965 8.785 6.763 1.00 96.19 85 LEU A CA 1
ATOM 640 C C . LEU A 1 85 ? -0.425 7.723 5.797 1.00 96.19 85 LEU A C 1
ATOM 642 O O . LEU A 1 85 ? -0.104 8.049 4.657 1.00 96.19 85 LEU A O 1
ATOM 646 N N . TRP A 1 86 ? -0.388 6.457 6.221 1.00 96.56 86 TRP A N 1
ATOM 647 C CA . TRP A 1 86 ? 0.037 5.350 5.361 1.00 96.56 86 TRP A CA 1
ATOM 648 C C . TRP A 1 86 ? -0.862 5.187 4.135 1.00 96.56 86 TRP A C 1
ATOM 650 O O . TRP A 1 86 ? -0.341 4.991 3.044 1.00 96.56 86 TRP A O 1
ATOM 660 N N . PHE A 1 87 ? -2.179 5.348 4.278 1.00 97.75 87 PHE A N 1
ATOM 661 C CA . PHE A 1 87 ? -3.126 5.303 3.162 1.00 97.75 87 PHE A CA 1
ATOM 662 C C . PHE A 1 87 ? -2.821 6.386 2.126 1.00 97.75 87 PHE A C 1
ATOM 664 O O . PHE A 1 87 ? -2.721 6.096 0.936 1.00 97.75 87 PHE A O 1
ATOM 671 N N . ARG A 1 88 ? -2.605 7.629 2.576 1.00 97.56 88 ARG A N 1
ATOM 672 C CA . ARG A 1 88 ? -2.272 8.756 1.693 1.00 97.56 88 ARG A CA 1
ATOM 673 C C . ARG A 1 88 ? -0.943 8.544 0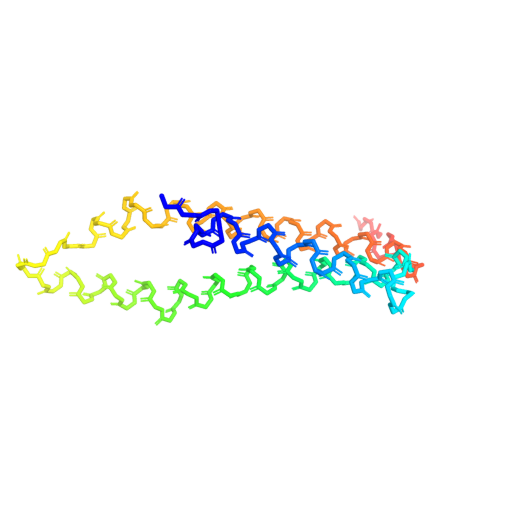.978 1.00 97.56 88 ARG A C 1
ATOM 675 O O . ARG A 1 88 ? -0.871 8.748 -0.230 1.00 97.56 88 ARG A O 1
ATOM 682 N N . MET A 1 89 ? 0.092 8.133 1.711 1.00 97.69 89 MET A N 1
ATOM 683 C CA . MET A 1 89 ? 1.411 7.904 1.122 1.00 97.69 89 MET A CA 1
ATOM 684 C C . MET A 1 89 ? 1.384 6.717 0.153 1.00 97.69 89 MET A C 1
ATOM 686 O O . MET A 1 89 ? 1.927 6.830 -0.937 1.00 97.69 89 MET A O 1
ATOM 690 N N . ALA A 1 90 ? 0.679 5.629 0.480 1.00 97.75 90 ALA A N 1
ATOM 691 C CA . ALA A 1 90 ? 0.516 4.480 -0.410 1.00 97.75 90 ALA A CA 1
ATOM 692 C C . ALA A 1 90 ? -0.251 4.837 -1.693 1.00 97.75 90 ALA A C 1
ATOM 694 O O . ALA A 1 90 ? 0.165 4.441 -2.783 1.00 97.75 90 ALA A O 1
ATOM 695 N N . ALA A 1 91 ? -1.322 5.630 -1.587 1.00 98.00 91 ALA A N 1
ATOM 696 C CA . ALA A 1 91 ? -2.067 6.127 -2.742 1.00 98.00 91 ALA A CA 1
ATOM 697 C C . ALA A 1 91 ? -1.186 7.000 -3.649 1.00 98.00 91 ALA A C 1
ATOM 699 O O . ALA A 1 91 ? -1.115 6.772 -4.857 1.00 98.00 91 ALA A O 1
ATOM 700 N N . ALA A 1 92 ? -0.456 7.954 -3.058 1.00 97.94 92 ALA A N 1
ATOM 701 C CA . ALA A 1 92 ? 0.462 8.822 -3.790 1.00 97.94 92 ALA A CA 1
ATOM 702 C C . ALA A 1 92 ? 1.579 8.020 -4.475 1.00 97.94 92 ALA A C 1
ATOM 704 O O . ALA A 1 92 ? 1.849 8.233 -5.656 1.00 97.94 92 ALA A O 1
ATOM 705 N N . THR A 1 93 ? 2.188 7.058 -3.774 1.00 97.62 93 THR A N 1
ATOM 706 C CA . THR A 1 93 ? 3.201 6.166 -4.351 1.00 97.62 93 THR A CA 1
ATOM 707 C C . THR A 1 93 ? 2.624 5.337 -5.493 1.00 97.62 93 THR A C 1
ATOM 709 O O . THR A 1 93 ? 3.237 5.278 -6.553 1.00 97.62 93 THR A O 1
ATOM 712 N N . THR A 1 94 ? 1.436 4.750 -5.329 1.00 97.88 94 THR A N 1
ATOM 713 C CA . THR A 1 94 ? 0.784 3.969 -6.393 1.00 97.88 94 THR A CA 1
ATOM 714 C C . THR A 1 94 ? 0.577 4.825 -7.639 1.00 97.88 94 THR A C 1
ATOM 716 O O . THR A 1 94 ? 0.937 4.411 -8.739 1.00 97.88 94 THR A O 1
ATOM 719 N N . TRP A 1 95 ? 0.071 6.048 -7.476 1.00 96.94 95 TRP A N 1
ATOM 720 C CA . TRP A 1 95 ? -0.174 6.958 -8.593 1.00 96.94 95 TRP A CA 1
ATOM 721 C C . TRP A 1 95 ? 1.121 7.401 -9.290 1.00 96.94 95 TRP A C 1
ATOM 723 O O . TRP A 1 95 ? 1.242 7.260 -10.507 1.00 96.94 95 TRP A O 1
ATOM 733 N N . LEU A 1 96 ? 2.124 7.858 -8.531 1.00 96.88 96 LEU A N 1
ATOM 734 C CA . LEU A 1 96 ? 3.410 8.312 -9.078 1.00 96.88 96 LEU A CA 1
ATOM 735 C C . LEU A 1 96 ? 4.162 7.187 -9.797 1.00 96.88 96 LEU A C 1
ATOM 737 O O . LEU A 1 96 ? 4.676 7.375 -10.900 1.00 96.88 96 LEU A O 1
ATOM 741 N N . VAL A 1 97 ? 4.201 5.998 -9.196 1.00 96.69 97 VAL A N 1
ATOM 742 C CA . VAL A 1 97 ? 4.844 4.827 -9.805 1.00 96.69 97 VAL A CA 1
ATOM 743 C C . VAL A 1 97 ? 4.029 4.337 -11.006 1.00 96.69 97 VAL A C 1
ATOM 745 O O . VAL A 1 97 ? 4.608 3.913 -12.001 1.00 96.69 97 VAL A O 1
ATOM 748 N N . GLY A 1 98 ? 2.700 4.467 -10.968 1.00 94.88 98 GLY A N 1
ATOM 749 C CA . GLY A 1 98 ? 1.825 4.184 -12.107 1.00 94.88 98 GLY A CA 1
ATOM 750 C C . GLY A 1 98 ? 2.153 5.058 -13.315 1.00 94.88 98 GLY A C 1
ATOM 751 O O . GLY A 1 98 ? 2.341 4.541 -14.410 1.00 94.88 98 GLY A O 1
ATOM 752 N N . ILE A 1 99 ? 2.337 6.365 -13.119 1.00 94.12 99 ILE A N 1
ATOM 753 C CA . ILE A 1 99 ? 2.782 7.270 -14.192 1.00 94.12 99 ILE A CA 1
ATOM 754 C C . ILE A 1 99 ? 4.146 6.853 -14.747 1.00 94.12 99 ILE A C 1
ATOM 756 O O . ILE A 1 99 ? 4.332 6.830 -15.964 1.00 94.12 99 ILE A O 1
ATOM 760 N N . SER A 1 100 ? 5.084 6.478 -13.873 1.00 92.56 100 SER A N 1
ATOM 761 C CA . SER A 1 100 ? 6.386 5.952 -14.299 1.00 92.56 100 SER A CA 1
ATOM 762 C C . SER A 1 100 ? 6.247 4.690 -15.163 1.00 92.56 100 SER A C 1
ATOM 764 O O . SER A 1 100 ? 6.952 4.556 -16.163 1.00 92.56 100 SER A O 1
ATOM 766 N N . LEU A 1 101 ? 5.310 3.790 -14.842 1.00 93.31 101 LEU A N 1
ATOM 767 C CA . LEU A 1 101 ? 5.018 2.613 -15.667 1.00 93.31 101 LEU A CA 1
ATOM 768 C C . LEU A 1 101 ? 4.457 2.981 -17.037 1.00 93.31 101 LEU A C 1
ATOM 770 O O . LEU A 1 101 ? 4.919 2.431 -18.035 1.00 93.31 101 LEU A O 1
ATOM 774 N N . LEU A 1 102 ? 3.504 3.917 -17.105 1.00 90.88 102 LEU A N 1
ATOM 775 C CA . LEU A 1 102 ? 2.971 4.383 -18.389 1.00 90.88 102 LEU A CA 1
ATOM 776 C C . LEU A 1 102 ? 4.082 4.981 -19.260 1.00 90.88 102 LEU A C 1
ATOM 778 O O . LEU A 1 102 ? 4.146 4.695 -20.457 1.00 90.88 102 LEU A O 1
ATOM 782 N N . ALA A 1 103 ? 4.975 5.777 -18.667 1.00 89.62 103 ALA A N 1
ATOM 783 C CA . ALA A 1 103 ? 6.123 6.343 -19.366 1.00 89.62 103 ALA A CA 1
ATOM 784 C C . ALA A 1 103 ? 7.072 5.253 -19.896 1.00 89.62 103 ALA A C 1
ATOM 786 O O . ALA A 1 103 ? 7.448 5.291 -21.065 1.00 89.62 103 ALA A O 1
ATOM 787 N N . GLN A 1 104 ? 7.407 4.252 -19.075 1.00 89.38 104 GLN A N 1
ATOM 788 C CA . GLN A 1 104 ? 8.278 3.138 -19.474 1.00 89.38 104 GLN A CA 1
ATOM 789 C C . GLN A 1 104 ? 7.652 2.234 -20.544 1.00 89.38 104 GLN A C 1
ATOM 791 O O . GLN A 1 104 ? 8.364 1.728 -21.406 1.00 89.38 104 GLN A O 1
ATOM 796 N N . ALA A 1 105 ? 6.330 2.057 -20.525 1.00 86.81 105 ALA A N 1
ATOM 797 C CA . ALA A 1 105 ? 5.598 1.283 -21.527 1.00 86.81 105 ALA A CA 1
ATOM 798 C C . ALA A 1 105 ? 5.470 1.999 -22.889 1.00 86.81 105 ALA A C 1
ATOM 800 O O . ALA A 1 105 ? 4.834 1.470 -23.797 1.00 86.81 105 ALA A O 1
ATOM 801 N N . GLY A 1 106 ? 6.020 3.212 -23.037 1.00 78.12 106 GLY A N 1
ATOM 802 C CA . GLY A 1 106 ? 5.882 4.031 -24.247 1.00 78.12 106 GLY A CA 1
ATOM 803 C C . GLY A 1 106 ? 4.514 4.710 -24.394 1.00 78.12 106 GLY A C 1
ATOM 804 O O . GLY A 1 106 ? 4.281 5.393 -25.386 1.00 78.12 106 GLY A O 1
ATOM 805 N N . GLY A 1 107 ? 3.618 4.554 -23.410 1.00 64.12 107 GLY A N 1
ATOM 806 C CA . GLY A 1 107 ? 2.289 5.175 -23.385 1.00 64.12 107 GLY A CA 1
ATOM 807 C C . GLY A 1 107 ? 2.278 6.604 -22.832 1.00 64.12 107 GLY A C 1
ATOM 808 O O . GLY A 1 107 ? 1.408 7.385 -23.205 1.00 64.12 107 GLY A O 1
ATOM 809 N N . GLY A 1 108 ? 3.257 6.955 -21.990 1.00 69.69 108 GLY A N 1
ATOM 810 C CA . GLY A 1 108 ? 3.526 8.301 -21.467 1.00 69.69 108 GLY A CA 1
ATOM 811 C C . GLY A 1 108 ? 2.311 9.233 -21.321 1.00 69.69 108 GLY A C 1
ATOM 812 O O . GLY A 1 108 ? 1.266 8.857 -20.800 1.00 69.69 108 GLY A O 1
ATOM 813 N N . ALA A 1 109 ? 2.470 10.480 -21.775 1.00 56.69 109 ALA A N 1
ATOM 814 C CA . ALA A 1 109 ? 1.457 11.539 -21.759 1.00 56.69 109 ALA A CA 1
ATOM 815 C C . ALA A 1 109 ? 0.613 11.603 -23.050 1.00 56.69 109 ALA A C 1
ATOM 817 O O . ALA A 1 109 ? -0.035 12.615 -23.298 1.00 56.69 109 ALA A O 1
ATOM 818 N N . ALA A 1 110 ? 0.596 10.547 -23.873 1.00 59.34 110 ALA A N 1
ATOM 819 C CA . ALA A 1 110 ? -0.134 10.543 -25.147 1.00 59.34 110 ALA A CA 1
ATOM 820 C C . ALA A 1 110 ? -1.662 10.708 -24.977 1.00 59.34 110 ALA A C 1
ATOM 822 O O . ALA A 1 110 ? -2.353 11.069 -25.920 1.00 59.34 110 ALA A O 1
ATOM 823 N N . GLY A 1 111 ? -2.193 10.470 -23.770 1.00 53.97 111 GLY A N 1
ATOM 824 C CA . GLY A 1 111 ? -3.587 10.747 -23.405 1.00 53.97 111 GLY A CA 1
ATOM 825 C C . GLY A 1 111 ? -3.821 12.083 -22.686 1.00 53.97 111 GLY A C 1
ATOM 826 O O . GLY A 1 111 ? -4.972 12.449 -22.475 1.00 53.97 111 GLY A O 1
ATOM 827 N N . ILE A 1 112 ? -2.770 12.828 -22.314 1.00 61.22 112 ILE A N 1
ATOM 828 C CA . ILE A 1 112 ? -2.882 14.175 -21.720 1.00 61.22 112 ILE A CA 1
ATOM 829 C C . ILE A 1 112 ? -2.888 15.195 -22.864 1.00 61.22 112 ILE A C 1
ATOM 831 O O . ILE A 1 112 ? -2.050 16.090 -22.957 1.00 61.22 112 ILE A O 1
ATOM 835 N N . HIS A 1 113 ? -3.845 15.041 -23.773 1.00 58.66 113 HIS A N 1
ATOM 836 C CA . HIS A 1 113 ? -4.284 16.164 -24.579 1.00 58.66 113 HIS A CA 1
ATOM 837 C C . HIS A 1 113 ? -5.184 16.993 -23.666 1.00 58.66 113 HIS A C 1
ATOM 839 O O . HIS A 1 113 ? -6.308 16.599 -23.365 1.00 58.66 113 HIS A O 1
ATOM 845 N N . LEU A 1 114 ? -4.635 18.089 -23.138 1.00 59.72 114 LEU A N 1
ATOM 846 C CA . LEU A 1 114 ? -5.427 19.134 -22.499 1.00 59.72 114 LEU A CA 1
ATOM 847 C C . LEU A 1 114 ? -6.458 19.592 -23.539 1.00 59.72 114 LEU A C 1
ATOM 849 O O . LEU A 1 114 ? -6.074 20.147 -24.568 1.00 59.72 114 LEU A O 1
ATOM 853 N N . ALA A 1 115 ? -7.722 19.238 -23.304 1.00 51.62 115 ALA A N 1
ATOM 854 C CA . ALA A 1 115 ? -8.856 19.767 -24.051 1.00 51.62 115 ALA A CA 1
ATOM 855 C C . ALA A 1 115 ? -8.956 21.286 -23.864 1.00 51.62 115 ALA A C 1
ATOM 857 O O . ALA A 1 115 ? -8.622 21.762 -22.752 1.00 51.62 115 ALA A O 1
#

Mean predicted aligned error: 7.71 Å

Radius of gyration: 19.8 Å; Cα contacts (8 Å, |Δi|>4): 68; chains: 1; bounding box: 42×34×55 Å

pLDDT: mean 86.92, std 11.59, range [51.62, 98.0]

Solvent-accessible surface area (backbone atoms only — not comparable to full-atom values): 6347 Å² total; per-residue (Å²): 130,63,60,76,79,35,71,68,38,49,53,50,51,51,52,53,50,51,53,53,48,29,64,75,69,65,61,73,52,66,68,61,51,45,49,52,54,23,50,56,24,40,50,51,22,54,49,45,50,50,41,45,65,74,44,49,50,55,52,40,54,55,28,68,74,38,87,86,54,82,36,41,60,52,48,61,68,68,45,46,60,56,53,50,51,52,30,53,52,21,44,51,47,22,52,55,39,44,52,53,49,34,43,74,72,74,52,50,65,78,79,68,68,82,125

Secondary structure (DSSP, 8-state):
--GGGSHHHHHHHHHHHHHHHHHHTT---HHHHHHHHHHHHHHHHHHHHHIIIIIIHHHHHHHHH-SSS-HHHHIIIIIHHHHHHHHHHHHHHHHHHHHHHHHHTT-TTTT----

Sequence (115 aa):
MSFINSIQGKILIGFILAIATMFALDITNTFTITVWVHVMAGVLWIGLLYYFNFVQVPAMGEALGDTDGPGPAAIGKYVAPRALLWFRMAAATTWLVGISLLAQAGGGAAGIHLA

Foldseek 3Di:
DDLCPDPVSVVVVVVVVVVVVCVVVVVVDPLSVLVVQLVVLVCLQVVLVCCVPVPLVVVQVVLCVDPPDPHNCVCVPPPVVVSVVSNVVSVVSNVVSVLVNCVVVVNHCPVVPPD